Protein AF-E0U9D4-F1 (afdb_monomer_lite)

Secondary structure (DSSP, 8-state):
-----PPPP--------------S------------SSSSSSTTS-SS--S---SSHHHHHHHHHHHHHHHHHHHHHHHHHHHHHHHHHHHHHHHHHHTTSS-TTSHHHHHHHHHHHHHHTT--HHHHHHHHT--HHHHHHHHHHHTTSTT---SS---

Foldseek 3Di:
DDDDDDDDDDDDDDDPPDDDDDDPDPDDDDDDDDDDDPDDDPPPDPPPPPPPPPDPVVVVVVVVVVVVVVVVVVLVVLLVVLLLLLQLLVQLLVVCCVVVVDPPPDLLSVLSVQLSVCSNVSDDLVRSCVVSVNDSVSSVNSNVNSCPDPPSPDPPPDD

Structure (mmCIF, N/CA/C/O backbone):
data_AF-E0U9D4-F1
#
_entry.id   AF-E0U9D4-F1
#
loop_
_atom_site.group_PDB
_atom_site.id
_atom_site.type_symbol
_atom_site.label_atom_id
_atom_site.label_alt_id
_atom_site.label_comp_id
_atom_site.label_asym_id
_atom_site.label_entity_id
_atom_site.label_seq_id
_atom_site.pdbx_PDB_ins_code
_atom_site.Cartn_x
_atom_site.Cartn_y
_atom_site.Cartn_z
_atom_site.occupancy
_atom_site.B_iso_or_equiv
_atom_site.auth_seq_id
_atom_site.auth_comp_id
_atom_site.auth_asym_id
_atom_site.auth_atom_id
_atom_site.pdbx_PDB_model_num
ATOM 1 N N . MET A 1 1 ? -36.403 -9.738 42.026 1.00 47.62 1 MET A N 1
ATOM 2 C CA . MET A 1 1 ? -35.392 -10.096 41.006 1.00 47.62 1 MET A CA 1
ATOM 3 C C . MET A 1 1 ? -35.680 -9.290 39.753 1.00 47.62 1 MET A C 1
ATOM 5 O O . MET A 1 1 ? -36.540 -9.665 38.973 1.00 47.62 1 MET A O 1
ATOM 9 N N . LEU A 1 2 ? -35.043 -8.125 39.636 1.00 42.19 2 LEU A N 1
ATOM 10 C CA . LEU A 1 2 ? -35.295 -7.129 38.597 1.00 42.19 2 LEU A CA 1
ATOM 11 C C . LEU A 1 2 ? -33.980 -6.858 37.868 1.00 42.19 2 LEU A C 1
ATOM 13 O O . LEU A 1 2 ? -32.997 -6.547 38.540 1.00 42.19 2 LEU A O 1
ATOM 17 N N . LYS A 1 3 ? -33.996 -6.966 36.534 1.00 49.03 3 LYS A N 1
ATOM 18 C CA . LYS A 1 3 ? -33.294 -6.109 35.557 1.00 49.03 3 LYS A CA 1
ATOM 19 C C . LYS A 1 3 ? -33.516 -6.682 34.150 1.00 49.03 3 LYS A C 1
ATOM 21 O O . LYS A 1 3 ? -32.691 -7.415 33.620 1.00 49.03 3 LYS A O 1
ATOM 26 N N . HIS A 1 4 ? -34.659 -6.335 33.559 1.00 47.50 4 HIS A N 1
ATOM 27 C CA . HIS A 1 4 ? -34.825 -6.344 32.107 1.00 47.50 4 HIS A CA 1
ATOM 28 C C . HIS A 1 4 ? -34.149 -5.083 31.566 1.00 47.50 4 HIS A C 1
ATOM 30 O O . HIS A 1 4 ? -34.554 -3.974 31.910 1.00 47.50 4 HIS A O 1
ATOM 36 N N . LEU A 1 5 ? -33.094 -5.254 30.769 1.00 43.47 5 LEU A N 1
ATOM 37 C CA . LEU A 1 5 ? -32.388 -4.161 30.110 1.00 43.47 5 LEU A CA 1
ATOM 38 C C . LEU A 1 5 ? -32.861 -4.093 28.656 1.00 43.47 5 LEU A C 1
ATOM 40 O O . LEU A 1 5 ? -32.393 -4.824 27.789 1.00 43.47 5 LEU A O 1
ATOM 44 N N . THR A 1 6 ? -33.847 -3.235 28.421 1.00 54.28 6 THR A N 1
ATOM 45 C CA . THR A 1 6 ? -34.338 -2.851 27.097 1.00 54.28 6 THR A CA 1
ATOM 46 C C . THR A 1 6 ? -33.283 -2.003 26.392 1.00 54.28 6 THR A C 1
ATOM 48 O O . THR A 1 6 ? -32.954 -0.919 26.874 1.00 54.28 6 THR A O 1
ATOM 51 N N . TRP A 1 7 ? -32.769 -2.466 25.254 1.00 44.97 7 TRP A N 1
ATOM 52 C CA . TRP A 1 7 ? -31.986 -1.632 24.342 1.00 44.97 7 TRP A CA 1
ATOM 53 C C . TRP A 1 7 ? -32.874 -1.136 23.207 1.00 44.97 7 TRP A C 1
ATOM 55 O O . TRP A 1 7 ? -33.577 -1.906 22.556 1.00 44.97 7 TRP A O 1
ATOM 65 N N . GLN A 1 8 ? -32.868 0.182 23.043 1.00 47.94 8 GLN A N 1
ATOM 66 C CA . GLN A 1 8 ? -33.686 0.920 22.100 1.00 47.94 8 GLN A CA 1
ATOM 67 C C . GLN A 1 8 ? -33.210 0.752 20.657 1.00 47.94 8 GLN A C 1
ATOM 69 O O . GLN A 1 8 ? -32.019 0.621 20.376 1.00 47.94 8 GLN A O 1
ATOM 74 N N . LEU A 1 9 ? -34.190 0.803 19.754 1.00 45.22 9 LEU A N 1
ATOM 75 C CA . LEU A 1 9 ? -34.020 0.951 18.319 1.00 45.22 9 LEU A CA 1
ATOM 76 C C . LEU A 1 9 ? -33.231 2.229 18.002 1.00 45.22 9 LEU A C 1
ATOM 78 O O . LEU A 1 9 ? -33.602 3.302 18.466 1.00 45.22 9 LEU A O 1
ATOM 82 N N . ASN A 1 10 ? -32.226 2.132 17.132 1.00 41.81 10 ASN A N 1
ATOM 83 C CA . ASN A 1 10 ? -31.722 3.281 16.383 1.00 41.81 10 ASN A CA 1
ATOM 84 C C . ASN A 1 10 ? -32.038 3.061 14.905 1.00 41.81 10 ASN A C 1
ATOM 86 O O . ASN A 1 10 ? -31.430 2.232 14.229 1.00 41.81 10 ASN A O 1
ATOM 90 N N . ALA A 1 11 ? -33.051 3.785 14.440 1.00 42.34 11 ALA A N 1
ATOM 91 C CA . ALA A 1 11 ? -33.480 3.832 13.059 1.00 42.34 11 ALA A CA 1
ATOM 92 C C . ALA A 1 11 ? -32.697 4.913 12.292 1.00 42.34 11 ALA A C 1
ATOM 94 O O . ALA A 1 11 ? -32.594 6.048 12.737 1.00 42.34 11 ALA A O 1
ATOM 95 N N . ILE A 1 12 ? -32.183 4.504 11.132 1.00 48.47 12 ILE A N 1
ATOM 96 C CA . ILE A 1 12 ? -32.283 5.169 9.823 1.00 48.47 12 ILE A CA 1
ATOM 97 C C . ILE A 1 12 ? -31.870 6.651 9.731 1.00 48.47 12 ILE A C 1
ATOM 99 O O . ILE A 1 12 ? -32.557 7.559 10.182 1.00 48.47 12 ILE A O 1
ATOM 103 N N . GLY A 1 13 ? -30.823 6.876 8.933 1.00 38.75 13 GLY A N 1
ATOM 104 C CA . GLY A 1 13 ? -30.486 8.166 8.333 1.00 38.75 13 GLY A CA 1
ATOM 105 C C . GLY A 1 13 ? -29.563 7.998 7.125 1.00 38.75 13 GLY A C 1
ATOM 106 O O . GLY A 1 13 ? -28.459 8.531 7.110 1.00 38.75 13 GLY A O 1
ATOM 107 N N . PHE A 1 14 ? -29.977 7.200 6.135 1.00 46.84 14 PHE A N 1
ATOM 108 C CA . PHE A 1 14 ? -29.315 7.129 4.829 1.00 46.84 14 PHE A CA 1
ATOM 109 C C . PHE A 1 14 ? -29.672 8.381 4.020 1.00 46.84 14 PHE A C 1
ATOM 111 O O . PHE A 1 14 ? -30.801 8.515 3.557 1.00 46.84 14 PHE A O 1
ATOM 118 N N . LEU A 1 15 ? -28.708 9.276 3.809 1.00 49.09 15 LEU A N 1
ATOM 119 C CA . LEU A 1 15 ? -28.784 10.293 2.762 1.00 49.09 15 LEU A CA 1
ATOM 120 C C . LEU A 1 15 ? -27.822 9.898 1.641 1.00 49.09 15 LEU A C 1
ATOM 122 O O . LEU A 1 15 ? -26.637 10.217 1.659 1.00 49.09 15 LEU A O 1
ATOM 126 N N . PHE A 1 16 ? -28.364 9.155 0.676 1.00 40.94 16 PHE A N 1
ATOM 127 C CA . PHE A 1 16 ? -27.783 8.960 -0.647 1.00 40.94 16 PHE A CA 1
ATOM 128 C C . PHE A 1 16 ? -28.013 10.248 -1.447 1.00 40.94 16 PHE A C 1
ATOM 130 O O . PHE A 1 16 ? -29.073 10.441 -2.038 1.00 40.94 16 PHE A O 1
ATOM 137 N N . THR A 1 17 ? -27.039 11.153 -1.469 1.00 47.47 17 THR A N 1
ATOM 138 C CA . THR A 1 17 ? -26.983 12.183 -2.508 1.00 47.47 17 THR A CA 1
ATOM 139 C C . THR A 1 17 ? -26.218 11.613 -3.695 1.00 47.47 17 THR A C 1
ATOM 141 O O . THR A 1 17 ? -24.999 11.448 -3.674 1.00 47.47 17 THR A O 1
ATOM 144 N N . GLY A 1 18 ? -26.976 11.240 -4.726 1.00 42.00 18 GLY A N 1
ATOM 145 C CA . GLY A 1 18 ? -26.439 10.843 -6.017 1.00 42.00 18 GLY A CA 1
ATOM 146 C C . GLY A 1 18 ? -25.648 11.985 -6.642 1.00 42.00 18 GLY A C 1
ATOM 147 O O . GLY A 1 18 ? -26.152 13.099 -6.777 1.00 42.00 18 GLY A O 1
ATOM 148 N N . ILE A 1 19 ? -24.417 11.693 -7.058 1.00 47.75 19 ILE A N 1
ATOM 149 C CA . ILE A 1 19 ? -23.722 12.498 -8.054 1.00 47.75 19 ILE A CA 1
ATOM 150 C C . ILE A 1 19 ? -23.675 11.676 -9.334 1.00 47.75 19 ILE A C 1
ATOM 152 O O . ILE A 1 19 ? -23.137 10.573 -9.402 1.00 47.75 19 ILE A O 1
ATOM 156 N N . VAL A 1 20 ? -24.352 12.264 -10.307 1.00 49.16 20 VAL A N 1
ATOM 157 C CA . VAL A 1 20 ? -24.585 11.848 -11.677 1.00 49.16 20 VAL A CA 1
ATOM 158 C C . VAL A 1 20 ? -23.278 11.487 -12.385 1.00 49.16 20 VAL A C 1
ATOM 160 O O . VAL A 1 20 ? -22.321 12.258 -12.406 1.00 49.16 20 VAL A O 1
ATOM 163 N N . LEU A 1 21 ? -23.294 10.312 -13.015 1.00 44.09 21 LEU A N 1
ATOM 164 C CA . LEU A 1 21 ? -22.397 9.915 -14.095 1.00 44.09 21 LEU A CA 1
ATOM 165 C C . LEU A 1 21 ? -22.554 10.913 -15.257 1.00 44.09 21 LEU A C 1
ATOM 167 O O . LEU A 1 21 ? -23.585 10.921 -15.926 1.00 44.09 21 LEU A O 1
ATOM 171 N N . ALA A 1 22 ? -21.535 11.724 -15.525 1.00 39.97 22 ALA A N 1
ATOM 172 C CA . ALA A 1 22 ? -21.404 12.432 -16.794 1.00 39.97 22 ALA A CA 1
ATOM 173 C C . ALA A 1 22 ? -20.211 11.841 -17.552 1.00 39.97 22 ALA A C 1
ATOM 175 O O . ALA A 1 22 ? -19.052 12.101 -17.228 1.00 39.97 22 ALA A O 1
ATOM 176 N N . ASN A 1 23 ? -20.515 11.003 -18.544 1.00 43.81 23 ASN A N 1
ATOM 177 C CA . ASN A 1 23 ? -19.542 10.526 -19.519 1.00 43.81 23 ASN A CA 1
ATOM 178 C C . ASN A 1 23 ? -19.095 11.693 -20.427 1.00 43.81 23 ASN A C 1
ATOM 180 O O . ASN A 1 23 ? -19.940 12.462 -20.893 1.00 43.81 23 ASN A O 1
ATOM 184 N N . PRO A 1 24 ? -17.791 11.824 -20.725 1.00 49.94 24 PRO A N 1
ATOM 185 C CA . PRO A 1 24 ? -17.247 12.916 -21.525 1.00 49.94 24 PRO A CA 1
ATOM 186 C C . PRO A 1 24 ? -17.285 12.568 -23.019 1.00 49.94 24 PRO A C 1
ATOM 188 O O . PRO A 1 24 ? -16.353 11.953 -23.523 1.00 49.94 24 PRO A O 1
ATOM 191 N N . THR A 1 25 ? -18.347 12.917 -23.753 1.00 49.62 25 THR A N 1
ATOM 192 C CA . THR A 1 25 ? -18.379 12.681 -25.221 1.00 49.62 25 THR A CA 1
ATOM 193 C C . THR A 1 25 ? -19.163 13.699 -26.060 1.00 49.62 25 THR A C 1
ATOM 195 O O . THR A 1 25 ? -19.476 13.403 -27.206 1.00 49.62 25 THR A O 1
ATOM 198 N N . GLN A 1 26 ? -19.447 14.917 -25.576 1.00 47.66 26 GLN A N 1
ATOM 199 C CA . GLN A 1 26 ? -20.103 15.951 -26.408 1.00 47.66 26 GLN A CA 1
ATOM 200 C C . GLN A 1 26 ? -19.604 17.382 -26.141 1.00 47.66 26 GLN A C 1
ATOM 202 O O . GLN A 1 26 ? -20.374 18.276 -25.810 1.00 47.66 26 GLN A O 1
ATOM 207 N N . ALA A 1 27 ? -18.305 17.621 -26.318 1.00 43.97 27 ALA A N 1
ATOM 208 C CA . ALA A 1 27 ? -17.764 18.977 -26.457 1.00 43.97 27 ALA A CA 1
ATOM 209 C C . ALA A 1 27 ? -16.835 19.056 -27.678 1.00 43.97 27 ALA A C 1
ATOM 211 O O . ALA A 1 27 ? -15.665 19.409 -27.587 1.00 43.97 27 ALA A O 1
ATOM 212 N N . LEU A 1 28 ? -17.372 18.674 -28.834 1.00 44.50 28 LEU A N 1
ATOM 213 C CA . LEU A 1 28 ? -16.848 19.028 -30.146 1.00 44.50 28 LEU A CA 1
ATOM 214 C C . LEU A 1 28 ? -17.967 19.776 -30.856 1.00 44.50 28 LEU A C 1
ATOM 216 O O . LEU A 1 28 ? -18.920 19.134 -31.278 1.00 44.50 28 LEU A O 1
ATOM 220 N N . LEU A 1 29 ? -17.865 21.105 -30.925 1.00 47.06 29 LEU A N 1
ATOM 221 C CA . LEU A 1 29 ? -18.292 21.969 -32.037 1.00 47.06 29 LEU A CA 1
ATOM 222 C C . LEU A 1 29 ? -18.428 23.418 -31.552 1.00 47.06 29 LEU A C 1
ATOM 224 O O . LEU A 1 29 ? -19.061 23.694 -30.541 1.00 47.06 29 LEU A O 1
ATOM 228 N N . ALA A 1 30 ? -17.866 24.322 -32.355 1.00 41.81 30 ALA A N 1
ATOM 229 C CA . ALA A 1 30 ? -17.883 25.780 -32.244 1.00 41.81 30 ALA A CA 1
ATOM 230 C C . ALA A 1 30 ? -16.862 26.417 -31.280 1.00 41.81 30 ALA A C 1
ATOM 232 O O . ALA A 1 30 ? -17.188 26.802 -30.161 1.00 41.81 30 ALA A O 1
ATOM 233 N N . LYS A 1 31 ? -15.656 26.700 -31.794 1.00 42.78 31 LYS A N 1
A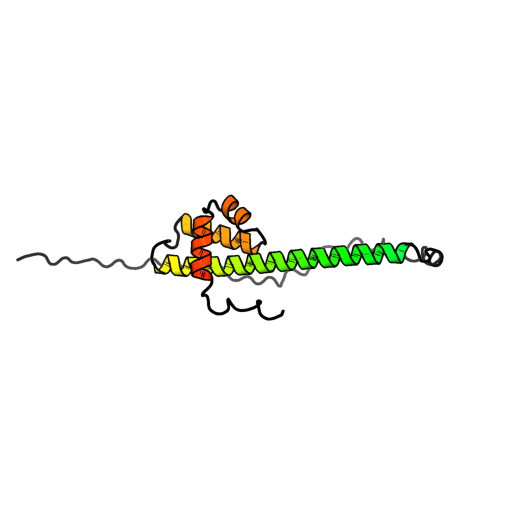TOM 234 C CA . LYS A 1 31 ? -15.270 28.094 -32.083 1.00 42.78 31 LYS A CA 1
ATOM 235 C C . LYS A 1 31 ? -13.928 28.196 -32.821 1.00 42.78 31 LYS A C 1
ATOM 237 O O . LYS A 1 31 ? -12.918 27.684 -32.364 1.00 42.78 31 LYS A O 1
ATOM 242 N N . ASN A 1 32 ? -13.983 28.982 -33.895 1.00 44.44 32 ASN A N 1
ATOM 243 C CA . ASN A 1 32 ? -12.916 29.797 -34.478 1.00 44.44 32 ASN A CA 1
ATOM 244 C C . ASN A 1 32 ? -11.917 29.115 -35.421 1.00 44.44 32 ASN A C 1
ATOM 246 O O . ASN A 1 32 ? -10.794 28.772 -35.074 1.00 44.44 32 ASN A O 1
ATOM 250 N N . ALA A 1 33 ? -12.357 29.056 -36.677 1.00 47.44 33 ALA A N 1
ATOM 251 C CA . ALA A 1 33 ? -11.516 29.184 -37.853 1.00 47.44 33 ALA A CA 1
ATOM 252 C C . ALA A 1 33 ? -10.848 30.572 -37.894 1.00 47.44 33 ALA A C 1
ATOM 254 O O . ALA A 1 33 ? -11.543 31.567 -38.087 1.00 47.44 33 ALA A O 1
ATOM 255 N N . HIS A 1 34 ? -9.529 30.621 -37.726 1.00 44.59 34 HIS A N 1
ATOM 256 C CA . HIS A 1 34 ? -8.585 31.577 -38.326 1.00 44.59 34 HIS A CA 1
ATOM 257 C C . HIS A 1 34 ? -7.176 31.137 -37.900 1.00 44.59 34 HIS A C 1
ATOM 259 O O . HIS A 1 34 ? -6.954 31.005 -36.703 1.00 44.59 34 HIS A O 1
ATOM 265 N N . ASP A 1 35 ? -6.299 30.878 -38.879 1.00 41.22 35 ASP A N 1
ATOM 266 C CA . ASP A 1 35 ? -4.839 30.615 -38.786 1.00 41.22 35 ASP A CA 1
ATOM 267 C C . ASP A 1 35 ? -4.357 29.292 -39.411 1.00 41.22 35 ASP A C 1
ATOM 269 O O . ASP A 1 35 ? -3.582 28.532 -38.831 1.00 41.22 35 ASP A O 1
ATOM 273 N N . HIS A 1 36 ? -4.739 29.044 -40.666 1.00 40.03 36 HIS A N 1
ATOM 274 C CA . HIS A 1 36 ? -4.077 28.046 -41.512 1.00 40.03 36 HIS A CA 1
ATOM 275 C C . HIS A 1 36 ? -3.691 28.643 -42.868 1.00 40.03 36 HIS A C 1
ATOM 277 O O . HIS A 1 36 ? -4.178 28.192 -43.893 1.00 40.03 36 HIS A O 1
ATOM 283 N N . ASP A 1 37 ? -2.806 29.643 -42.872 1.00 44.09 37 ASP A N 1
ATOM 284 C CA . ASP A 1 37 ? -2.202 30.156 -44.117 1.00 44.09 37 ASP A CA 1
ATOM 285 C C . ASP A 1 37 ? -0.672 30.321 -44.060 1.00 44.09 37 ASP A C 1
ATOM 287 O O . ASP A 1 37 ? -0.055 30.947 -44.918 1.00 44.09 37 ASP A O 1
ATOM 291 N N . ILE A 1 38 ? -0.001 29.692 -43.088 1.00 46.47 38 ILE A N 1
ATOM 292 C CA . ILE A 1 38 ? 1.471 29.677 -43.016 1.00 46.47 38 ILE A CA 1
ATOM 293 C C . ILE A 1 38 ? 1.968 28.251 -42.772 1.00 46.47 38 ILE A C 1
ATOM 295 O O . ILE A 1 38 ? 2.596 27.953 -41.761 1.00 46.47 38 ILE A O 1
ATOM 299 N N . LEU A 1 39 ? 1.657 27.317 -43.675 1.00 43.31 39 LEU A N 1
ATOM 300 C CA . LEU A 1 39 ? 2.232 25.966 -43.591 1.00 43.31 39 LEU 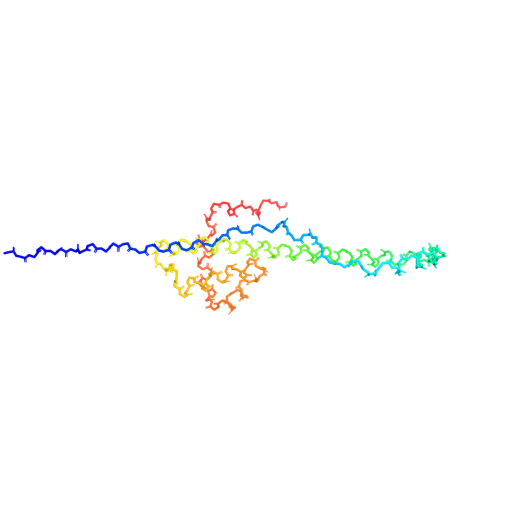A CA 1
ATOM 301 C C . LEU A 1 39 ? 2.333 25.248 -44.941 1.00 43.31 39 LEU A C 1
ATOM 303 O O . LEU A 1 39 ? 2.093 24.052 -45.037 1.00 43.31 39 LEU A O 1
ATOM 307 N N . LEU A 1 40 ? 2.709 25.972 -46.000 1.00 40.31 40 LEU A N 1
ATOM 308 C CA . LEU A 1 40 ? 2.944 25.377 -47.326 1.00 40.31 40 LEU A CA 1
ATOM 309 C C . LEU A 1 40 ? 4.128 25.998 -48.094 1.00 40.31 40 LEU A C 1
ATOM 311 O O . LEU A 1 40 ? 4.133 26.023 -49.322 1.00 40.31 40 LEU A O 1
ATOM 315 N N . LYS A 1 41 ? 5.161 26.497 -47.394 1.00 40.16 41 LYS A N 1
ATOM 316 C CA . LYS A 1 41 ? 6.363 27.051 -48.058 1.00 40.16 41 LYS A CA 1
ATOM 317 C C . LYS A 1 41 ? 7.723 26.580 -47.534 1.00 40.16 41 LYS A C 1
ATOM 319 O O . LYS A 1 41 ? 8.740 27.024 -48.051 1.00 40.16 41 LYS A O 1
ATOM 324 N N . SER A 1 42 ? 7.772 25.662 -46.568 1.00 43.34 42 SER A N 1
ATOM 325 C CA . SER A 1 42 ? 9.036 25.145 -46.012 1.00 43.34 42 SER A CA 1
ATOM 326 C C . SER A 1 42 ? 9.427 23.741 -46.496 1.00 43.34 42 SER A C 1
ATOM 328 O O . SER A 1 42 ? 10.511 23.273 -46.167 1.00 43.34 42 SER A O 1
ATOM 330 N N . SER A 1 43 ? 8.603 23.062 -47.303 1.00 41.06 43 SER A N 1
ATOM 331 C CA . SER A 1 43 ? 8.830 21.656 -47.685 1.00 41.06 43 SER A CA 1
ATOM 332 C C . SER A 1 43 ? 9.630 21.431 -48.979 1.00 41.06 43 SER A C 1
ATOM 334 O O . SER A 1 43 ? 9.734 20.292 -49.426 1.00 41.06 43 SER A O 1
ATOM 336 N N . LEU A 1 44 ? 10.223 22.468 -49.587 1.00 43.53 44 LEU A N 1
ATOM 337 C CA . LEU A 1 44 ? 10.890 22.348 -50.896 1.00 43.53 44 LEU A CA 1
ATOM 338 C C . LEU A 1 44 ? 12.323 22.903 -50.978 1.00 43.53 44 LEU A C 1
ATOM 340 O O . LEU A 1 44 ? 12.772 23.247 -52.067 1.00 43.53 44 LEU A O 1
ATOM 344 N N . LEU A 1 45 ? 13.075 22.953 -49.871 1.00 44.16 45 LEU A N 1
ATOM 345 C CA . LEU A 1 45 ? 14.485 23.384 -49.920 1.00 44.16 45 LEU A CA 1
ATOM 346 C C . LEU A 1 45 ? 15.509 22.507 -49.184 1.00 44.16 45 LEU A C 1
ATOM 348 O O . LEU A 1 45 ? 16.641 22.940 -49.032 1.00 44.16 45 LEU A O 1
ATOM 352 N N . ASP A 1 46 ? 15.190 21.259 -48.823 1.00 42.84 46 ASP A N 1
ATOM 353 C CA . ASP A 1 46 ? 16.162 20.409 -48.102 1.00 42.84 46 ASP A CA 1
ATOM 354 C C . ASP A 1 46 ? 16.328 18.980 -48.652 1.00 42.84 46 ASP A C 1
ATOM 356 O O . ASP A 1 46 ? 16.714 18.050 -47.946 1.00 42.84 46 ASP A O 1
ATOM 360 N N . TYR A 1 47 ? 16.074 18.774 -49.949 1.00 39.16 47 TYR A N 1
ATOM 361 C CA . TYR A 1 47 ? 16.266 17.457 -50.578 1.00 39.16 47 TYR A CA 1
ATOM 362 C C . TYR A 1 47 ? 17.685 17.220 -51.138 1.00 39.16 47 TYR A C 1
ATOM 364 O O . TYR A 1 47 ? 18.049 16.084 -51.436 1.00 39.16 47 TYR A O 1
ATOM 372 N N . GLN A 1 48 ? 18.528 18.252 -51.262 1.00 40.38 48 GLN A N 1
ATOM 373 C CA . GLN A 1 48 ? 19.816 18.131 -51.967 1.00 40.38 48 GLN A CA 1
ATOM 374 C C . GLN A 1 48 ? 21.047 17.826 -51.100 1.00 40.38 48 GLN A C 1
ATOM 376 O O . GLN A 1 48 ? 22.131 17.667 -51.654 1.00 40.38 48 GLN A O 1
ATOM 381 N N . ASN A 1 49 ? 20.918 17.651 -49.780 1.00 43.25 49 ASN A N 1
ATOM 382 C CA . ASN A 1 49 ? 22.081 17.438 -48.901 1.00 43.25 49 ASN A CA 1
ATOM 383 C C . ASN A 1 49 ? 22.169 16.026 -48.279 1.00 43.25 49 ASN A C 1
ATOM 385 O O . ASN A 1 49 ? 22.714 15.832 -47.193 1.00 43.25 49 ASN A O 1
ATOM 389 N N . ARG A 1 50 ? 21.626 15.004 -48.959 1.00 42.81 50 ARG A N 1
ATOM 390 C CA . ARG A 1 50 ? 21.452 13.640 -48.416 1.00 42.81 50 ARG A CA 1
ATOM 391 C C . ARG A 1 50 ? 22.515 12.612 -48.834 1.00 42.81 50 ARG A C 1
ATOM 393 O O . ARG A 1 50 ? 22.195 11.430 -48.937 1.00 42.81 50 ARG A O 1
ATOM 400 N N . THR A 1 51 ? 23.771 12.998 -49.064 1.00 45.81 51 THR A N 1
ATOM 401 C CA . THR A 1 51 ? 24.771 12.019 -49.557 1.00 45.81 51 THR A CA 1
ATOM 402 C C . THR A 1 51 ? 26.209 12.186 -49.061 1.00 45.81 51 THR A C 1
ATOM 404 O O . THR A 1 51 ? 27.124 11.678 -49.704 1.00 45.81 51 THR A O 1
ATOM 407 N N . ARG A 1 52 ? 26.458 12.809 -47.895 1.00 43.00 52 ARG A N 1
ATOM 408 C CA . ARG A 1 52 ? 27.813 12.837 -47.285 1.00 43.00 52 ARG A CA 1
ATOM 409 C C . ARG A 1 52 ? 27.881 12.761 -45.748 1.00 43.00 52 ARG A C 1
ATOM 411 O O . ARG A 1 52 ? 28.796 13.311 -45.154 1.00 43.00 52 ARG A O 1
ATOM 418 N N . VAL A 1 53 ? 27.000 12.004 -45.089 1.00 47.59 53 VAL A N 1
ATOM 419 C CA . VAL A 1 53 ? 27.238 11.567 -43.692 1.00 47.59 53 VAL A CA 1
ATOM 420 C C . VAL A 1 53 ? 27.411 10.049 -43.687 1.00 47.59 53 VAL A C 1
ATOM 422 O O . VAL A 1 53 ? 26.496 9.263 -43.447 1.00 47.59 53 VAL A O 1
ATOM 425 N N . SER A 1 54 ? 28.602 9.637 -44.119 1.00 53.06 54 SER A N 1
ATOM 426 C CA . SER A 1 54 ? 28.982 8.251 -44.367 1.00 53.06 54 SER A CA 1
ATOM 427 C C . SER A 1 54 ? 29.706 7.671 -43.145 1.00 53.06 54 SER A C 1
ATOM 429 O O . SER A 1 54 ? 30.815 8.067 -42.804 1.00 53.06 54 SER A O 1
ATOM 431 N N . LEU A 1 55 ? 29.048 6.694 -42.515 1.00 52.94 55 LEU A N 1
ATOM 432 C CA . LEU A 1 55 ? 29.607 5.565 -41.750 1.00 52.94 55 LEU A CA 1
ATOM 433 C C . LEU A 1 55 ? 30.214 5.786 -40.351 1.00 52.94 55 LEU A C 1
ATOM 435 O O . LEU A 1 55 ? 30.348 4.789 -39.640 1.00 52.94 55 LEU A O 1
ATOM 439 N N . ILE A 1 56 ? 30.494 7.010 -39.897 1.00 46.44 56 ILE A N 1
ATOM 440 C CA . ILE A 1 56 ? 30.991 7.232 -38.518 1.00 46.44 56 ILE A CA 1
ATOM 441 C C . ILE A 1 56 ? 29.831 7.358 -37.505 1.00 46.44 56 ILE A C 1
ATOM 443 O O . ILE A 1 56 ? 29.873 6.733 -36.447 1.00 46.44 56 ILE A O 1
ATOM 447 N N . ASP A 1 57 ? 28.724 8.015 -37.868 1.00 49.38 57 ASP A N 1
ATOM 448 C CA . ASP A 1 57 ? 27.581 8.249 -36.960 1.00 49.38 57 ASP A CA 1
ATOM 449 C C . ASP A 1 57 ? 26.748 7.005 -36.619 1.00 49.38 57 ASP A C 1
ATOM 451 O O . ASP A 1 57 ? 26.164 6.900 -35.540 1.00 49.38 57 ASP A O 1
ATOM 455 N N . LYS A 1 58 ? 26.709 6.000 -37.501 1.00 48.75 58 LYS A N 1
ATOM 456 C CA . LYS A 1 58 ? 25.847 4.819 -37.300 1.00 48.75 58 LYS A CA 1
ATOM 457 C C . LYS A 1 58 ? 26.251 3.969 -36.087 1.00 48.75 58 LYS A C 1
ATOM 459 O O . LYS A 1 58 ? 25.414 3.239 -35.557 1.00 48.75 58 LYS A O 1
ATOM 464 N N . LYS A 1 59 ? 27.511 4.046 -35.640 1.00 49.53 59 LYS A N 1
ATOM 465 C CA . LYS A 1 59 ? 27.999 3.304 -34.462 1.00 49.53 59 LYS A CA 1
ATOM 466 C C . LYS A 1 59 ? 27.591 3.978 -33.143 1.00 49.53 59 LYS A C 1
ATOM 468 O O . LYS A 1 59 ? 27.261 3.272 -32.189 1.00 49.53 59 LYS A O 1
ATOM 473 N N . ASN A 1 60 ? 27.513 5.309 -33.118 1.00 51.41 60 ASN A N 1
ATOM 474 C CA . ASN A 1 60 ? 27.109 6.074 -31.934 1.00 51.41 60 ASN A CA 1
ATOM 475 C C . ASN A 1 60 ? 25.587 6.019 -31.723 1.00 51.41 60 ASN A C 1
ATOM 477 O O . ASN A 1 60 ? 25.140 5.664 -30.636 1.00 51.41 60 ASN A O 1
ATOM 481 N N . LEU A 1 61 ? 24.793 6.164 -32.793 1.00 53.22 61 LEU A N 1
ATOM 482 C CA . LEU A 1 61 ? 23.331 6.000 -32.741 1.00 53.22 61 LEU A CA 1
ATOM 483 C C . LEU A 1 61 ? 22.894 4.604 -32.270 1.00 53.22 61 LEU A C 1
ATOM 485 O O . LEU A 1 61 ? 21.905 4.473 -31.554 1.00 53.22 61 LEU A O 1
ATOM 489 N N . LYS A 1 62 ? 23.606 3.533 -32.647 1.00 54.88 62 LYS A N 1
ATOM 490 C CA . LYS A 1 62 ? 23.265 2.172 -32.194 1.00 54.88 62 LYS A CA 1
ATOM 491 C C . LYS A 1 62 ? 23.516 1.996 -30.691 1.00 54.88 62 LYS A C 1
ATOM 493 O O . LYS A 1 62 ? 22.716 1.351 -30.022 1.00 54.88 62 LYS A O 1
ATOM 498 N N . THR A 1 63 ? 24.589 2.585 -30.169 1.00 57.69 63 THR A N 1
ATOM 499 C CA . THR A 1 63 ? 24.994 2.454 -28.760 1.00 57.69 63 THR A CA 1
ATOM 500 C C . THR A 1 63 ? 24.083 3.263 -27.832 1.00 57.69 63 THR A C 1
ATOM 502 O O . THR A 1 63 ? 23.636 2.743 -26.812 1.00 57.69 63 THR A O 1
ATOM 505 N N . GLU A 1 64 ? 23.709 4.483 -28.225 1.00 60.38 64 GLU A N 1
ATOM 506 C CA . GLU A 1 64 ? 22.762 5.323 -27.476 1.00 60.38 64 GLU A CA 1
ATOM 507 C C . GLU A 1 64 ? 21.342 4.737 -27.464 1.00 60.38 64 GLU A C 1
ATOM 509 O O . GLU A 1 64 ? 20.690 4.703 -26.420 1.00 60.38 64 GLU A O 1
ATOM 514 N N . ASN A 1 65 ? 20.881 4.177 -28.590 1.00 62.69 65 ASN A N 1
ATOM 515 C CA . ASN A 1 65 ? 19.582 3.502 -28.646 1.00 62.69 65 ASN A CA 1
ATOM 516 C C . ASN A 1 65 ? 19.540 2.235 -27.772 1.00 62.69 65 ASN A C 1
ATOM 518 O O . ASN A 1 65 ? 18.525 1.966 -27.132 1.00 62.69 65 ASN A O 1
ATOM 522 N N . LEU A 1 66 ? 20.636 1.472 -27.694 1.00 67.75 66 LEU A N 1
ATOM 523 C CA . LEU A 1 66 ? 20.752 0.309 -26.802 1.00 67.75 66 LEU A CA 1
ATOM 524 C C . LEU A 1 66 ? 20.746 0.706 -25.316 1.00 67.75 66 LEU A C 1
ATOM 526 O O . LEU A 1 66 ? 20.095 0.033 -24.516 1.00 67.75 66 LEU A O 1
ATOM 530 N N . ALA A 1 67 ? 21.410 1.807 -24.949 1.00 69.50 67 ALA A N 1
ATOM 531 C CA . ALA A 1 67 ? 21.401 2.336 -23.583 1.00 69.50 67 ALA A CA 1
ATOM 532 C C . ALA A 1 67 ? 20.016 2.872 -23.172 1.00 69.50 67 ALA A C 1
ATOM 534 O O . ALA A 1 67 ? 19.543 2.614 -22.067 1.00 69.50 67 ALA A O 1
ATOM 535 N N . HIS A 1 68 ? 19.315 3.552 -24.079 1.00 70.81 68 HIS A N 1
ATOM 536 C CA . HIS A 1 68 ? 17.957 4.032 -23.823 1.00 70.81 68 HIS A CA 1
ATOM 537 C C . HIS A 1 68 ? 16.943 2.875 -23.690 1.00 70.81 68 HIS A C 1
ATOM 539 O O . HIS A 1 68 ? 16.057 2.895 -22.830 1.00 70.81 68 HIS A O 1
ATOM 545 N N . LEU A 1 69 ? 17.080 1.815 -24.496 1.00 76.12 69 LEU A N 1
ATOM 546 C CA . LEU A 1 69 ? 16.255 0.607 -24.370 1.00 76.12 69 LEU A CA 1
ATOM 547 C C . LEU A 1 69 ? 16.508 -0.133 -23.045 1.00 76.12 69 LEU A C 1
ATOM 549 O O . LEU A 1 69 ? 15.555 -0.577 -22.404 1.00 76.12 69 LEU A O 1
ATOM 553 N N . SER A 1 70 ? 17.762 -0.227 -22.593 1.00 81.69 70 SER A N 1
ATOM 554 C CA . SER A 1 70 ? 18.083 -0.888 -21.321 1.00 81.69 70 SER A CA 1
ATOM 555 C C . SER A 1 70 ? 17.585 -0.092 -20.108 1.00 81.69 70 SER A C 1
ATOM 557 O O . SER A 1 70 ? 17.047 -0.679 -19.164 1.00 81.69 70 SER A O 1
ATOM 559 N N . GLU A 1 71 ? 17.663 1.241 -20.150 1.00 84.06 71 GLU A N 1
ATOM 560 C CA . GLU A 1 71 ? 17.129 2.103 -19.095 1.00 84.06 71 GLU A CA 1
ATOM 561 C C . GLU A 1 71 ? 15.599 2.038 -19.026 1.00 84.06 71 GLU A C 1
ATOM 563 O O . GLU A 1 71 ? 15.025 1.871 -17.947 1.00 84.06 71 GLU A O 1
ATOM 568 N N . THR A 1 72 ? 14.917 2.115 -20.171 1.00 88.12 72 THR A N 1
ATOM 569 C CA . THR A 1 72 ? 13.451 2.005 -20.216 1.00 88.12 72 THR A CA 1
ATOM 570 C C . THR A 1 72 ? 12.967 0.642 -19.723 1.00 88.12 72 THR A C 1
ATOM 572 O O . THR A 1 72 ? 11.995 0.586 -18.968 1.00 88.12 72 THR A O 1
ATOM 575 N N . GLN A 1 73 ? 13.662 -0.448 -20.059 1.00 91.25 73 GLN A N 1
ATOM 576 C CA . GLN A 1 73 ? 13.348 -1.778 -19.535 1.00 91.25 73 GLN A CA 1
ATOM 577 C C . GLN A 1 73 ? 13.581 -1.867 -18.019 1.00 91.25 73 GLN A C 1
ATOM 579 O O . GLN A 1 73 ? 12.744 -2.410 -17.303 1.00 91.25 73 GLN A O 1
ATOM 584 N N . SER A 1 74 ? 14.677 -1.299 -17.510 1.00 89.88 74 SER A N 1
ATOM 585 C CA . SER A 1 74 ? 14.958 -1.244 -16.069 1.00 89.88 74 SER A CA 1
ATOM 586 C C . SER A 1 74 ? 13.871 -0.482 -15.305 1.00 89.88 74 SER A C 1
ATOM 588 O O . SER A 1 74 ? 13.354 -0.964 -14.298 1.00 89.88 74 SER A O 1
ATOM 590 N N . ARG A 1 75 ? 13.435 0.672 -15.828 1.00 90.38 75 ARG A N 1
ATOM 591 C CA . ARG A 1 75 ? 12.334 1.457 -15.247 1.00 90.38 75 ARG A CA 1
ATOM 592 C C . ARG A 1 75 ? 11.022 0.672 -15.210 1.00 90.38 75 ARG A C 1
ATOM 594 O O . ARG A 1 75 ? 10.317 0.750 -14.208 1.00 90.38 75 ARG A O 1
ATOM 601 N N . ARG A 1 76 ? 10.712 -0.095 -16.263 1.00 91.31 76 ARG A N 1
ATOM 602 C CA . ARG A 1 76 ? 9.527 -0.972 -16.304 1.00 91.31 76 ARG A CA 1
ATOM 603 C C . ARG A 1 76 ? 9.595 -2.058 -15.235 1.00 91.31 76 ARG A C 1
ATOM 605 O O . ARG A 1 76 ? 8.679 -2.135 -14.427 1.00 91.31 76 ARG A O 1
ATOM 612 N N . ARG A 1 77 ? 10.713 -2.787 -15.149 1.00 91.94 77 ARG A N 1
ATOM 613 C CA . ARG A 1 77 ? 10.915 -3.824 -14.122 1.00 91.94 77 ARG A CA 1
ATOM 614 C C . ARG A 1 77 ? 10.795 -3.260 -12.707 1.00 91.94 77 ARG A C 1
ATOM 616 O O . ARG A 1 77 ? 10.089 -3.810 -11.873 1.00 91.94 77 ARG A O 1
ATOM 623 N N . ASN A 1 78 ? 11.424 -2.116 -12.438 1.00 91.94 78 ASN A N 1
ATOM 624 C CA . ASN A 1 78 ? 11.320 -1.463 -11.131 1.00 91.94 78 ASN A CA 1
ATOM 625 C C . ASN A 1 78 ? 9.874 -1.058 -10.809 1.00 91.94 78 ASN A C 1
ATOM 627 O O . ASN A 1 78 ? 9.435 -1.177 -9.668 1.00 91.94 78 ASN A O 1
ATOM 631 N N . HIS A 1 79 ? 9.125 -0.593 -11.809 1.00 94.31 79 HIS A N 1
ATOM 632 C CA . HIS A 1 79 ? 7.718 -0.249 -11.647 1.00 94.31 79 HIS A CA 1
ATOM 633 C C . HIS A 1 79 ? 6.843 -1.481 -11.372 1.00 94.31 79 HIS A C 1
ATOM 635 O O . HIS A 1 79 ? 6.003 -1.431 -10.477 1.00 94.31 79 HIS A O 1
ATOM 641 N N . GLU A 1 80 ? 7.070 -2.587 -12.082 1.00 94.25 80 GLU A N 1
ATOM 642 C CA . GLU A 1 80 ? 6.399 -3.876 -11.859 1.00 94.25 80 GLU A CA 1
ATOM 643 C C . GLU A 1 80 ? 6.645 -4.395 -10.438 1.00 94.25 80 GLU A C 1
ATOM 645 O O . GLU A 1 80 ? 5.691 -4.727 -9.733 1.00 94.25 80 GLU A O 1
ATOM 650 N N . VAL A 1 81 ? 7.896 -4.344 -9.966 1.00 94.50 81 VAL A N 1
ATOM 651 C CA . VAL A 1 81 ? 8.247 -4.677 -8.576 1.00 94.50 81 VAL A CA 1
ATOM 652 C C . VAL A 1 81 ? 7.481 -3.786 -7.595 1.00 94.50 81 VAL A C 1
ATOM 654 O O . VAL A 1 81 ? 6.872 -4.285 -6.649 1.00 94.50 81 VAL A O 1
ATOM 657 N N . SER A 1 82 ? 7.437 -2.469 -7.819 1.00 96.00 82 SER A N 1
ATOM 658 C CA . SER A 1 82 ? 6.664 -1.570 -6.955 1.00 96.00 82 SER A CA 1
ATOM 659 C C . SER A 1 82 ? 5.160 -1.882 -6.961 1.00 96.00 82 SER A C 1
ATOM 661 O O . SER A 1 82 ? 4.515 -1.771 -5.916 1.00 96.00 82 SER A O 1
ATOM 663 N N . ILE A 1 83 ? 4.587 -2.301 -8.096 1.00 96.19 83 ILE A N 1
ATOM 664 C CA . ILE A 1 83 ? 3.188 -2.748 -8.183 1.00 96.19 83 ILE A CA 1
ATOM 665 C C . ILE A 1 83 ? 2.978 -4.031 -7.373 1.00 96.19 83 ILE A C 1
ATOM 667 O O . ILE A 1 83 ? 2.005 -4.118 -6.620 1.00 96.19 83 ILE A O 1
ATOM 671 N N . GLN A 1 84 ? 3.881 -5.006 -7.489 1.00 95.38 84 GLN A N 1
ATOM 672 C CA . GLN A 1 84 ? 3.810 -6.257 -6.736 1.00 95.38 84 GLN A CA 1
ATOM 673 C C . GLN A 1 84 ? 3.831 -5.990 -5.227 1.00 95.38 84 GLN A C 1
ATOM 675 O O . GLN A 1 84 ? 2.917 -6.418 -4.521 1.00 95.38 84 GLN A O 1
ATOM 680 N N . LEU A 1 85 ? 4.780 -5.172 -4.760 1.00 96.31 85 LEU A N 1
ATOM 681 C CA . LEU A 1 85 ? 4.866 -4.737 -3.362 1.00 96.31 85 LEU A CA 1
ATOM 682 C C . LEU A 1 85 ? 3.580 -4.040 -2.896 1.00 96.31 85 LEU A C 1
ATOM 684 O O . LEU A 1 85 ? 3.098 -4.284 -1.789 1.00 96.31 85 LEU A O 1
ATOM 688 N N . ALA A 1 86 ? 2.997 -3.181 -3.738 1.00 97.94 86 ALA A N 1
ATOM 689 C CA . ALA A 1 86 ? 1.747 -2.498 -3.420 1.00 97.94 86 ALA A CA 1
ATOM 690 C C . ALA A 1 86 ? 0.582 -3.480 -3.234 1.00 97.94 86 ALA A C 1
ATOM 692 O O . ALA A 1 86 ? -0.246 -3.287 -2.344 1.00 97.94 86 ALA A O 1
ATOM 693 N N . ASN A 1 87 ? 0.511 -4.518 -4.068 1.00 97.50 87 ASN A N 1
ATOM 694 C CA . ASN A 1 87 ? -0.540 -5.529 -4.004 1.00 97.50 87 ASN A CA 1
ATOM 695 C C . ASN A 1 87 ? -0.390 -6.426 -2.773 1.00 97.50 87 ASN A C 1
ATOM 697 O O . ASN A 1 87 ? -1.391 -6.722 -2.119 1.00 97.50 87 ASN A O 1
ATOM 701 N N . ASP A 1 88 ? 0.839 -6.795 -2.415 1.00 97.19 88 ASP A N 1
ATOM 702 C CA . ASP A 1 88 ? 1.111 -7.570 -1.205 1.00 97.19 88 ASP A CA 1
ATOM 703 C C . ASP A 1 88 ? 0.714 -6.761 0.038 1.00 97.19 88 ASP A C 1
ATOM 705 O O . ASP A 1 88 ? -0.075 -7.222 0.860 1.00 97.19 88 ASP A O 1
ATOM 709 N N . ILE A 1 89 ? 1.146 -5.501 0.138 1.00 98.19 89 ILE A N 1
ATOM 710 C CA . ILE A 1 89 ? 0.770 -4.626 1.261 1.00 98.19 89 ILE A CA 1
ATOM 711 C C . ILE A 1 89 ? -0.746 -4.394 1.313 1.00 98.19 89 ILE A C 1
ATOM 713 O O . ILE A 1 89 ? -1.317 -4.370 2.402 1.00 98.19 89 ILE A O 1
ATOM 717 N N . ALA A 1 90 ? -1.418 -4.246 0.166 1.00 98.31 90 ALA A N 1
ATOM 718 C CA . ALA A 1 90 ? -2.871 -4.096 0.119 1.00 98.31 90 ALA A CA 1
ATOM 719 C C . ALA A 1 90 ? -3.593 -5.330 0.677 1.00 98.31 90 ALA A C 1
ATOM 721 O O . ALA A 1 90 ? -4.503 -5.184 1.490 1.00 98.31 90 ALA A O 1
ATOM 722 N N . TYR A 1 91 ? -3.157 -6.533 0.298 1.00 98.19 91 TYR A N 1
ATOM 723 C CA . TYR A 1 91 ? -3.724 -7.774 0.821 1.00 98.19 91 TYR A CA 1
ATOM 724 C C . TYR A 1 91 ? -3.431 -7.953 2.316 1.00 98.19 91 TYR A C 1
ATOM 726 O O . TYR A 1 91 ? -4.321 -8.285 3.099 1.00 98.19 91 TYR A O 1
ATOM 734 N N . GLY A 1 92 ? -2.201 -7.655 2.743 1.00 98.06 92 GLY A N 1
ATOM 735 C CA . GLY A 1 92 ? -1.827 -7.660 4.155 1.00 98.06 92 GLY A CA 1
ATOM 736 C C . GLY A 1 92 ? -2.635 -6.676 4.996 1.00 98.06 92 GLY A C 1
ATOM 737 O O . GLY A 1 92 ? -2.976 -6.986 6.135 1.00 98.06 92 GLY A O 1
ATOM 738 N N . LEU A 1 93 ? -2.987 -5.513 4.439 1.00 98.38 93 LEU A N 1
ATOM 739 C CA . LEU A 1 93 ? -3.854 -4.540 5.103 1.00 98.38 93 LEU A CA 1
ATOM 740 C C . LEU A 1 93 ? -5.269 -5.089 5.295 1.00 98.38 93 LEU A C 1
ATOM 742 O O . LEU A 1 93 ? -5.844 -4.872 6.358 1.00 98.38 93 LEU A O 1
ATOM 746 N N . THR A 1 94 ? -5.810 -5.818 4.318 1.00 97.69 94 THR A N 1
ATOM 747 C CA . THR A 1 94 ? -7.096 -6.515 4.471 1.00 97.69 94 THR A CA 1
ATOM 748 C C . THR A 1 94 ? -7.029 -7.539 5.603 1.00 97.69 94 THR A C 1
ATOM 750 O O . THR A 1 94 ? -7.864 -7.502 6.498 1.00 97.69 94 THR A O 1
ATOM 753 N N . ILE A 1 95 ? -5.977 -8.365 5.658 1.00 97.69 95 ILE A N 1
ATOM 754 C CA . ILE A 1 95 ? -5.782 -9.327 6.757 1.00 97.69 95 ILE A CA 1
ATOM 755 C C . ILE A 1 95 ? -5.680 -8.617 8.117 1.00 97.69 95 ILE A C 1
ATOM 757 O O . ILE A 1 95 ? -6.292 -9.049 9.093 1.00 97.69 95 ILE A O 1
ATOM 761 N N . ALA A 1 96 ? -4.903 -7.535 8.205 1.00 97.81 96 ALA A N 1
ATOM 762 C CA . ALA A 1 96 ? -4.747 -6.759 9.437 1.00 97.81 96 ALA A CA 1
ATOM 763 C C . ALA A 1 96 ? -6.057 -6.076 9.865 1.00 97.81 96 ALA A C 1
ATOM 765 O O . ALA A 1 96 ? -6.313 -5.910 11.058 1.00 97.81 96 ALA A O 1
ATOM 766 N N . GLN A 1 97 ? -6.891 -5.686 8.900 1.00 97.38 97 GLN A N 1
ATOM 767 C CA . GLN A 1 97 ? -8.225 -5.158 9.154 1.00 97.38 97 GLN A CA 1
ATOM 768 C C . GLN A 1 97 ? -9.143 -6.236 9.731 1.00 97.38 97 GLN A C 1
ATOM 770 O O . GLN A 1 97 ? -9.797 -5.979 10.741 1.00 97.38 97 GLN A O 1
ATOM 775 N N . ASP A 1 98 ? -9.147 -7.433 9.146 1.00 97.00 98 ASP A N 1
ATOM 776 C CA . ASP A 1 98 ? -9.977 -8.556 9.597 1.00 97.00 98 ASP A CA 1
ATOM 777 C C . ASP A 1 98 ? -9.585 -9.034 11.004 1.00 97.00 98 ASP A C 1
ATOM 779 O O . ASP A 1 98 ? -10.443 -9.398 11.806 1.00 97.00 98 ASP A O 1
ATOM 783 N N . LYS A 1 99 ? -8.292 -8.964 11.343 1.00 96.81 99 LYS A N 1
ATOM 784 C CA . LYS A 1 99 ? -7.776 -9.236 12.697 1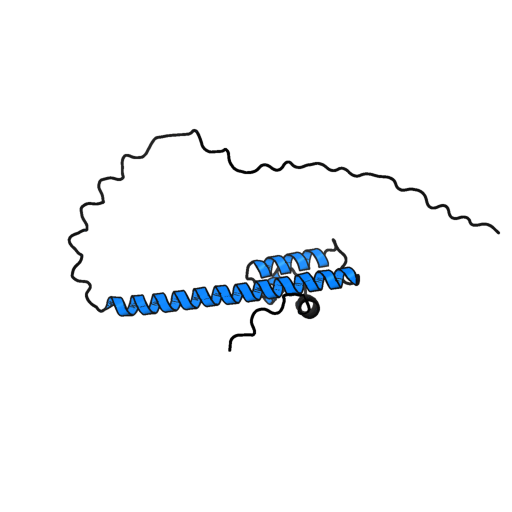.00 96.81 99 LYS A CA 1
ATOM 785 C C . LYS A 1 99 ? -8.068 -8.127 13.711 1.00 96.81 99 LYS A C 1
ATOM 787 O O . LYS A 1 99 ? -7.946 -8.349 14.911 1.00 96.81 99 LYS A O 1
ATOM 792 N N . GLY A 1 100 ? -8.435 -6.932 13.249 1.00 96.69 100 GLY A N 1
ATOM 793 C CA . GLY A 1 100 ? -8.654 -5.760 14.096 1.00 96.69 100 GLY A CA 1
ATOM 794 C C . GLY A 1 100 ? -7.388 -4.979 14.474 1.00 96.69 100 GLY A C 1
ATOM 795 O O . GLY A 1 100 ? -7.510 -3.972 15.177 1.00 96.69 100 GLY A O 1
ATOM 796 N N . ASP A 1 101 ? -6.211 -5.378 13.97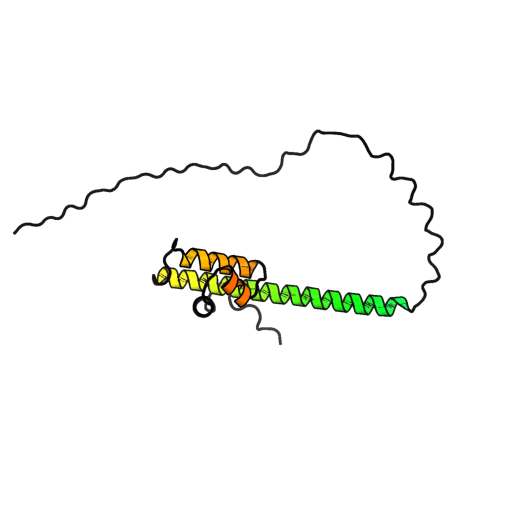6 1.00 97.19 101 ASP A N 1
ATOM 797 C CA . ASP A 1 101 ? -4.920 -4.713 14.218 1.00 97.19 101 ASP A CA 1
ATOM 798 C C . ASP A 1 101 ? -4.890 -3.304 13.602 1.00 97.19 101 ASP A C 1
ATOM 800 O O . ASP A 1 101 ? -4.397 -2.346 14.201 1.00 97.19 101 ASP A O 1
ATOM 804 N N . ILE A 1 102 ? -5.457 -3.158 12.398 1.00 97.50 102 ILE A N 1
ATOM 805 C CA . ILE A 1 102 ? -5.595 -1.872 11.704 1.00 97.50 102 ILE A CA 1
ATOM 806 C C . ILE A 1 102 ? -7.050 -1.675 11.296 1.00 97.50 102 ILE A C 1
ATOM 808 O O . ILE A 1 102 ? -7.501 -2.138 10.252 1.00 97.50 102 ILE A O 1
ATOM 812 N N . LYS A 1 103 ? -7.799 -0.926 12.102 1.00 97.31 103 LYS A N 1
ATOM 813 C CA . LYS A 1 103 ? -9.215 -0.665 11.822 1.00 97.31 103 LYS A CA 1
ATOM 814 C C . LYS A 1 103 ? -9.386 0.256 10.615 1.00 97.31 103 LYS A C 1
ATOM 816 O O . LYS A 1 103 ? -8.677 1.262 10.478 1.00 97.31 103 LYS A O 1
ATOM 821 N N . TYR A 1 104 ? -10.382 -0.054 9.790 1.00 96.62 104 TYR A N 1
ATOM 822 C CA . TYR A 1 104 ? -10.803 0.791 8.679 1.00 96.62 104 TYR A CA 1
ATOM 823 C C . TYR A 1 104 ? -11.069 2.235 9.138 1.00 96.62 104 TYR A C 1
ATOM 825 O O . TYR A 1 104 ? -11.565 2.482 10.237 1.00 96.62 104 TYR A O 1
ATOM 833 N N . GLY A 1 105 ? -10.712 3.205 8.295 1.00 94.75 105 GLY A N 1
ATOM 834 C CA . GLY A 1 105 ? -10.971 4.628 8.535 1.00 94.75 105 GLY A CA 1
ATOM 835 C C . GLY A 1 105 ? -10.011 5.326 9.507 1.00 94.75 105 GLY A C 1
ATOM 836 O O . GLY A 1 105 ? -9.973 6.560 9.507 1.00 94.75 105 GLY A O 1
ATOM 837 N N . THR A 1 106 ? -9.198 4.579 10.263 1.00 97.94 106 THR A N 1
ATOM 838 C CA . THR A 1 106 ? -8.172 5.139 11.160 1.00 97.94 106 THR A CA 1
ATOM 839 C C . THR A 1 106 ? -7.077 5.890 10.401 1.00 97.94 106 THR A C 1
ATOM 841 O O . THR A 1 106 ? -6.833 5.663 9.214 1.00 97.94 106 THR A O 1
ATOM 844 N N . THR A 1 107 ? -6.359 6.771 11.100 1.00 98.12 107 THR A N 1
ATOM 845 C CA . THR A 1 107 ? -5.208 7.485 10.531 1.00 98.12 107 THR A CA 1
ATOM 846 C C . THR A 1 107 ? -4.153 6.517 9.996 1.00 98.12 107 THR A C 1
ATOM 848 O O . THR A 1 107 ? -3.644 6.725 8.897 1.00 98.12 107 THR A O 1
ATOM 851 N N . THR A 1 108 ? -3.861 5.433 10.721 1.00 98.00 108 THR A N 1
ATOM 852 C CA . THR A 1 108 ? -2.917 4.395 10.278 1.00 98.00 108 THR A CA 1
ATOM 853 C C . THR A 1 108 ? -3.383 3.742 8.981 1.00 98.00 108 THR A C 1
ATOM 855 O O . THR A 1 108 ? -2.608 3.687 8.031 1.00 98.00 108 THR A O 1
ATOM 858 N N . TYR A 1 109 ? -4.658 3.346 8.890 1.00 98.44 109 TYR A N 1
ATOM 859 C CA . TYR A 1 109 ? -5.233 2.785 7.664 1.00 98.44 109 TYR A CA 1
ATOM 860 C C . TYR A 1 109 ? -5.052 3.726 6.465 1.00 98.44 109 TYR A C 1
ATOM 862 O O . TYR A 1 109 ? -4.539 3.325 5.421 1.00 98.44 109 TYR A O 1
ATOM 870 N N . ARG A 1 110 ? -5.403 5.009 6.626 1.00 98.69 110 ARG A N 1
ATOM 871 C CA . ARG A 1 110 ? -5.268 6.019 5.562 1.00 98.69 110 ARG A CA 1
ATOM 872 C C . ARG A 1 110 ? -3.811 6.227 5.146 1.00 98.69 110 ARG A C 1
ATOM 874 O O . ARG A 1 110 ? -3.528 6.342 3.959 1.00 98.69 110 ARG A O 1
ATOM 881 N N . LYS A 1 111 ? -2.876 6.241 6.101 1.00 98.62 111 LYS A N 1
ATOM 882 C CA . LYS A 1 111 ? -1.440 6.351 5.807 1.00 98.62 111 LYS A CA 1
ATOM 883 C C . LYS A 1 111 ? -0.925 5.140 5.023 1.00 98.62 111 LYS A C 1
ATOM 885 O O . LYS A 1 111 ? -0.183 5.322 4.062 1.00 98.62 111 LYS A O 1
ATOM 890 N N . VAL A 1 112 ? -1.355 3.925 5.369 1.00 98.69 112 VAL A N 1
ATOM 891 C CA . VAL A 1 112 ? -1.007 2.717 4.601 1.00 98.69 112 VAL A CA 1
ATOM 892 C C . VAL A 1 112 ? -1.586 2.784 3.184 1.00 98.69 112 VAL A C 1
ATOM 894 O O . VAL A 1 112 ? -0.867 2.510 2.227 1.00 98.69 112 VAL A O 1
ATOM 897 N N . GLN A 1 113 ? -2.833 3.235 3.013 1.00 98.69 113 GLN A N 1
ATOM 898 C CA . GLN A 1 113 ? -3.421 3.472 1.684 1.00 98.69 113 GLN A CA 1
ATOM 899 C C . GLN A 1 113 ? -2.596 4.473 0.858 1.00 98.69 113 GLN A C 1
ATOM 901 O O . GLN A 1 113 ? -2.327 4.242 -0.323 1.00 98.69 113 GLN A O 1
ATOM 906 N N . THR A 1 114 ? -2.104 5.546 1.483 1.00 98.69 114 THR A N 1
ATOM 907 C CA . THR A 1 114 ? -1.167 6.478 0.841 1.00 98.69 114 THR A CA 1
ATOM 908 C C . THR A 1 114 ? 0.137 5.787 0.436 1.00 98.69 114 THR A C 1
ATOM 910 O O . THR A 1 114 ? 0.621 6.013 -0.673 1.00 98.69 114 THR A O 1
ATOM 913 N N . ALA A 1 115 ? 0.705 4.923 1.283 1.00 98.75 115 ALA A N 1
ATOM 914 C CA . ALA A 1 115 ? 1.905 4.156 0.942 1.00 98.75 115 ALA A CA 1
ATOM 915 C C . ALA A 1 115 ? 1.674 3.249 -0.282 1.00 98.75 115 ALA A C 1
ATOM 917 O O . ALA A 1 115 ? 2.473 3.276 -1.217 1.00 98.75 115 ALA A O 1
ATOM 918 N N . ILE A 1 116 ? 0.548 2.527 -0.329 1.00 98.69 116 ILE A N 1
ATOM 919 C CA . ILE A 1 116 ? 0.138 1.693 -1.474 1.00 98.69 116 ILE A CA 1
ATOM 920 C C . ILE A 1 116 ? 0.026 2.541 -2.748 1.00 98.69 116 ILE A C 1
ATOM 922 O O . ILE A 1 116 ? 0.540 2.161 -3.801 1.00 98.69 116 ILE A O 1
ATOM 926 N N . HIS A 1 117 ? -0.603 3.716 -2.665 1.00 98.69 117 HIS A N 1
ATOM 927 C CA . HIS A 1 117 ? -0.724 4.628 -3.802 1.00 98.69 117 HIS A CA 1
ATOM 928 C C . HIS A 1 117 ? 0.642 5.107 -4.322 1.00 98.69 117 HIS A C 1
ATOM 930 O O . HIS A 1 117 ? 0.856 5.185 -5.532 1.00 98.69 117 HIS A O 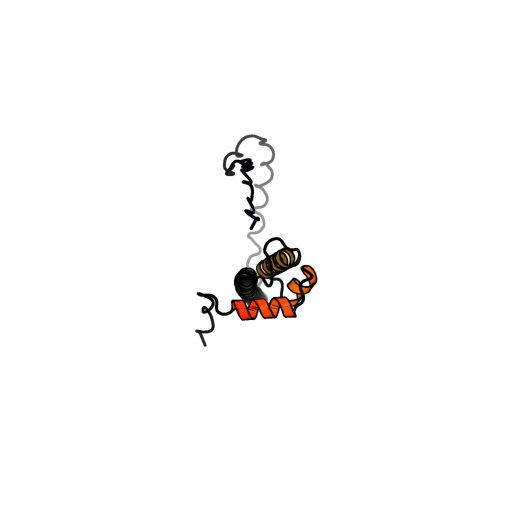1
ATOM 936 N N . LEU A 1 118 ? 1.585 5.403 -3.425 1.00 98.56 118 LEU A N 1
ATOM 937 C CA . LEU A 1 118 ? 2.944 5.805 -3.794 1.00 98.56 118 LEU A CA 1
ATOM 938 C C . LEU A 1 118 ? 3.711 4.674 -4.485 1.00 98.56 118 LEU A C 1
ATOM 940 O O . LEU A 1 118 ? 4.365 4.923 -5.497 1.00 98.56 118 LEU A O 1
ATOM 944 N N . LEU A 1 119 ? 3.600 3.445 -3.981 1.00 98.19 119 LEU A N 1
ATOM 945 C CA . LEU A 1 119 ? 4.204 2.265 -4.604 1.00 98.19 119 LEU A CA 1
ATOM 946 C C . LEU A 1 119 ? 3.638 2.031 -6.010 1.00 98.19 119 LEU A C 1
ATOM 948 O O . LEU A 1 119 ? 4.398 1.893 -6.960 1.00 98.19 119 LEU A O 1
ATOM 952 N N . ARG A 1 120 ? 2.316 2.138 -6.198 1.00 97.81 120 ARG A N 1
ATOM 953 C CA . ARG A 1 120 ? 1.690 2.058 -7.535 1.00 97.81 120 ARG A CA 1
ATOM 954 C C . ARG A 1 120 ? 2.164 3.139 -8.507 1.00 97.81 120 ARG A C 1
ATOM 956 O O . ARG A 1 120 ? 2.032 2.972 -9.710 1.00 97.81 120 ARG A O 1
ATOM 963 N N . ARG A 1 121 ? 2.731 4.242 -8.009 1.00 96.88 121 ARG A N 1
ATOM 964 C CA . ARG A 1 121 ? 3.375 5.290 -8.818 1.00 96.88 121 ARG A CA 1
ATOM 965 C C . ARG A 1 121 ? 4.863 5.033 -9.085 1.00 96.88 121 ARG A C 1
ATOM 967 O O . ARG A 1 121 ? 5.532 5.901 -9.634 1.00 96.88 121 ARG A O 1
ATOM 974 N N . GLY A 1 122 ? 5.391 3.872 -8.701 1.00 95.75 122 GLY A N 1
ATOM 975 C CA . GLY A 1 122 ? 6.803 3.519 -8.849 1.00 95.75 122 GLY A CA 1
ATOM 976 C C . GLY A 1 122 ? 7.706 4.071 -7.746 1.00 95.75 122 GLY A C 1
ATOM 977 O O . GLY A 1 122 ? 8.922 4.098 -7.917 1.00 95.75 122 GLY A O 1
ATOM 978 N N . ALA A 1 123 ? 7.157 4.529 -6.614 1.00 96.31 123 ALA A N 1
ATOM 979 C CA . ALA A 1 123 ? 8.009 4.798 -5.460 1.00 96.31 123 ALA A CA 1
ATOM 980 C C . ALA A 1 123 ? 8.619 3.482 -4.950 1.00 96.31 123 ALA A C 1
ATOM 982 O O . ALA A 1 123 ? 7.971 2.435 -4.965 1.00 96.31 123 ALA A O 1
ATOM 983 N N . GLY A 1 124 ? 9.855 3.544 -4.455 1.00 95.38 124 GLY A N 1
ATOM 984 C CA . GLY A 1 124 ? 10.433 2.454 -3.670 1.00 95.38 124 GLY A CA 1
ATOM 985 C C . GLY A 1 124 ? 9.817 2.383 -2.270 1.00 95.38 124 GLY A C 1
ATOM 986 O O . GLY A 1 124 ? 9.213 3.351 -1.797 1.00 95.38 124 GLY A O 1
ATOM 987 N N . LEU A 1 125 ? 10.021 1.262 -1.580 1.00 96.69 125 LEU A N 1
ATOM 988 C CA . LEU A 1 125 ? 9.438 1.002 -0.261 1.00 96.69 125 LEU A CA 1
ATOM 989 C C . LEU A 1 125 ? 9.857 2.038 0.800 1.00 96.69 125 LEU A C 1
ATOM 991 O O . LEU A 1 125 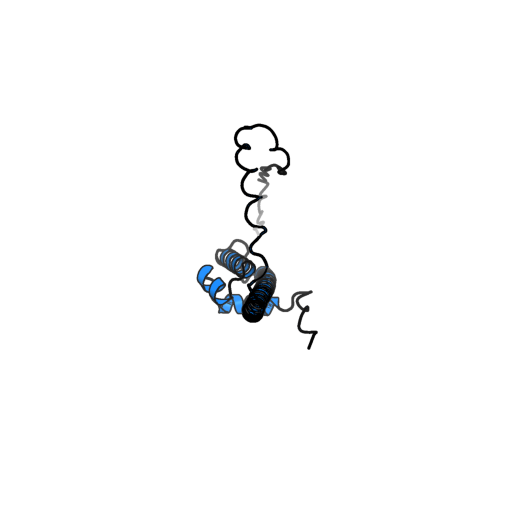? 9.009 2.554 1.526 1.00 96.69 125 LEU A O 1
ATOM 995 N N . ASP A 1 126 ? 11.128 2.452 0.813 1.00 97.56 126 ASP A N 1
ATOM 996 C CA . ASP A 1 126 ? 11.609 3.547 1.672 1.00 97.56 126 ASP A CA 1
ATOM 997 C C . ASP A 1 126 ? 10.989 4.899 1.318 1.00 97.56 126 ASP A C 1
ATOM 999 O O . ASP A 1 126 ? 10.634 5.690 2.194 1.00 97.56 126 ASP A O 1
ATOM 1003 N N . GLY A 1 127 ? 10.830 5.171 0.021 1.00 97.50 127 GLY A N 1
ATOM 1004 C CA . GLY A 1 127 ? 10.184 6.389 -0.457 1.00 97.50 127 GLY A CA 1
ATOM 1005 C C . GLY A 1 127 ? 8.717 6.449 -0.035 1.00 97.50 127 GLY A C 1
ATOM 1006 O O . GLY A 1 127 ? 8.250 7.495 0.417 1.00 97.50 127 GLY A O 1
ATOM 1007 N N . ALA A 1 128 ? 8.007 5.324 -0.131 1.00 98.25 128 ALA A N 1
ATOM 1008 C CA . ALA A 1 128 ? 6.630 5.187 0.319 1.00 98.25 128 ALA A CA 1
ATOM 1009 C C . ALA A 1 128 ? 6.508 5.334 1.842 1.00 98.25 128 ALA A C 1
ATOM 1011 O O . ALA A 1 128 ? 5.666 6.108 2.298 1.00 98.25 128 ALA A O 1
ATOM 1012 N N . SER A 1 129 ? 7.373 4.676 2.621 1.00 98.50 129 SER A N 1
ATOM 1013 C CA . SER A 1 129 ? 7.420 4.795 4.086 1.00 98.50 129 SER A CA 1
ATOM 1014 C C . SER A 1 129 ? 7.594 6.251 4.524 1.00 98.50 129 SER A C 1
ATOM 1016 O O . SER A 1 129 ? 6.737 6.795 5.225 1.00 98.50 129 SER A O 1
ATOM 1018 N N . ARG A 1 130 ? 8.639 6.928 4.027 1.00 98.44 130 ARG A N 1
ATOM 1019 C CA . ARG A 1 130 ? 8.943 8.314 4.416 1.00 98.44 130 ARG A CA 1
ATOM 1020 C C . ARG A 1 130 ? 7.809 9.279 4.079 1.00 98.44 130 ARG A C 1
ATOM 1022 O O . ARG A 1 130 ? 7.428 10.092 4.911 1.00 98.44 130 ARG A O 1
ATOM 1029 N N . ARG A 1 131 ? 7.255 9.188 2.866 1.00 98.31 131 ARG A N 1
ATOM 1030 C CA . ARG A 1 131 ? 6.228 10.124 2.370 1.00 98.31 131 ARG A CA 1
ATOM 1031 C C . ARG A 1 131 ? 4.843 9.886 2.970 1.00 98.31 131 ARG A C 1
ATOM 1033 O O . ARG A 1 131 ? 4.071 10.830 3.085 1.00 98.31 131 ARG A O 1
ATOM 1040 N N . SER A 1 132 ? 4.512 8.645 3.321 1.00 98.12 132 SER A N 1
ATOM 1041 C CA . SER A 1 132 ? 3.240 8.310 3.979 1.00 98.12 132 SER A CA 1
ATOM 1042 C C . SER A 1 132 ? 3.291 8.471 5.502 1.00 98.12 132 SER A C 1
ATOM 1044 O O . SER A 1 132 ? 2.247 8.515 6.156 1.00 98.12 132 SER A O 1
ATOM 1046 N N . GLY A 1 133 ? 4.495 8.545 6.080 1.00 98.19 133 GLY A N 1
ATOM 1047 C CA . GLY A 1 133 ? 4.697 8.535 7.526 1.00 98.19 133 GLY A CA 1
ATOM 1048 C C . GLY A 1 133 ? 4.309 7.200 8.166 1.00 98.19 133 GLY A C 1
ATOM 1049 O O . GLY A 1 133 ? 3.906 7.183 9.332 1.00 98.19 133 GLY A O 1
ATOM 1050 N N . VAL A 1 134 ? 4.367 6.107 7.397 1.00 98.31 134 VAL A N 1
ATOM 1051 C CA . VAL A 1 134 ? 4.192 4.733 7.883 1.00 98.31 134 VAL A CA 1
ATOM 1052 C C . VAL A 1 134 ? 5.568 4.143 8.192 1.00 98.31 134 VAL A C 1
ATOM 1054 O O . VAL A 1 134 ? 6.437 4.176 7.317 1.00 98.31 134 VAL A O 1
ATOM 1057 N N . PRO A 1 135 ? 5.792 3.574 9.390 1.00 98.25 135 PRO A N 1
ATOM 1058 C CA . PRO A 1 135 ? 7.043 2.896 9.714 1.00 98.25 135 PRO A CA 1
ATOM 1059 C C . PRO A 1 135 ? 7.351 1.765 8.730 1.00 98.25 135 PRO A C 1
ATOM 1061 O O . PRO A 1 135 ? 6.459 0.990 8.379 1.00 98.25 135 PRO A O 1
ATOM 1064 N N . ARG A 1 136 ? 8.622 1.633 8.335 1.00 97.88 136 ARG A N 1
ATOM 1065 C CA . ARG A 1 136 ? 9.075 0.576 7.419 1.00 97.88 136 ARG A CA 1
ATOM 1066 C C . ARG A 1 136 ? 8.680 -0.818 7.917 1.00 97.88 136 ARG A C 1
ATOM 1068 O O . ARG A 1 136 ? 8.066 -1.562 7.165 1.00 97.88 136 ARG A O 1
ATOM 1075 N N . ASN A 1 137 ? 8.877 -1.086 9.209 1.00 98.06 137 ASN A N 1
ATOM 1076 C CA . ASN A 1 137 ? 8.508 -2.359 9.835 1.00 98.06 137 ASN A CA 1
ATOM 1077 C C . ASN A 1 137 ? 7.021 -2.705 9.668 1.00 98.06 137 ASN A C 1
ATOM 1079 O O . ASN A 1 137 ? 6.690 -3.870 9.479 1.00 98.06 137 ASN A O 1
ATOM 1083 N N . LEU A 1 138 ? 6.121 -1.714 9.716 1.00 98.19 138 LEU A N 1
ATOM 1084 C CA . LEU A 1 138 ? 4.693 -1.966 9.514 1.00 98.19 138 LEU A CA 1
ATOM 1085 C C . LEU A 1 138 ? 4.412 -2.356 8.057 1.00 98.19 138 LEU A C 1
ATOM 1087 O O . LEU A 1 138 ? 3.648 -3.282 7.810 1.00 98.19 138 LEU A O 1
ATOM 1091 N N . LEU A 1 139 ? 5.050 -1.693 7.088 1.00 98.38 139 LEU A N 1
ATOM 1092 C CA . LEU A 1 139 ? 4.925 -2.079 5.679 1.00 98.38 139 LEU A CA 1
ATOM 1093 C C . LEU A 1 139 ? 5.501 -3.475 5.422 1.00 98.38 139 LEU A C 1
ATOM 1095 O O . LEU A 1 139 ? 4.879 -4.245 4.696 1.00 98.38 139 LEU A O 1
ATOM 1099 N N . ASP A 1 140 ? 6.627 -3.823 6.047 1.00 98.06 140 ASP A N 1
ATOM 1100 C CA . ASP A 1 140 ? 7.230 -5.152 5.916 1.00 98.06 140 ASP A CA 1
ATOM 1101 C C . ASP A 1 140 ? 6.319 -6.244 6.510 1.00 98.06 140 ASP A C 1
ATOM 1103 O O . ASP A 1 140 ? 6.129 -7.288 5.891 1.00 98.06 140 ASP A O 1
ATOM 1107 N N . GLN A 1 141 ? 5.680 -5.991 7.659 1.00 98.06 141 GLN A N 1
ATOM 1108 C CA . GLN A 1 141 ? 4.689 -6.901 8.251 1.00 98.06 141 GLN A CA 1
ATOM 1109 C C . GLN A 1 141 ? 3.476 -7.108 7.337 1.00 98.06 141 GLN A C 1
ATOM 1111 O O . GLN A 1 141 ? 3.044 -8.241 7.116 1.00 98.06 141 GLN A O 1
ATOM 1116 N N . LEU A 1 142 ? 2.929 -6.022 6.781 1.00 98.06 142 LEU A N 1
ATOM 1117 C CA . LEU A 1 142 ? 1.812 -6.098 5.839 1.00 98.06 142 LEU A CA 1
ATOM 1118 C C . LEU A 1 142 ? 2.219 -6.851 4.568 1.00 98.06 142 LEU A C 1
ATOM 1120 O O . LEU A 1 142 ? 1.485 -7.720 4.113 1.00 98.06 142 LEU A O 1
ATOM 1124 N N . MET A 1 143 ? 3.410 -6.585 4.036 1.00 97.31 143 MET A N 1
ATOM 1125 C CA . MET A 1 143 ? 3.952 -7.297 2.882 1.00 97.31 143 MET A CA 1
ATOM 1126 C C . MET A 1 143 ? 4.087 -8.801 3.156 1.00 97.31 143 MET A C 1
ATOM 1128 O O . MET A 1 143 ? 3.618 -9.602 2.355 1.00 97.31 143 MET A O 1
ATOM 1132 N N . GLN A 1 144 ? 4.644 -9.203 4.303 1.00 96.12 144 GLN A N 1
ATOM 1133 C CA . GLN A 1 144 ? 4.775 -10.617 4.686 1.00 96.12 144 GLN A CA 1
ATOM 1134 C C . GLN A 1 144 ? 3.419 -11.326 4.806 1.00 96.12 144 GLN A C 1
ATOM 1136 O O . GLN A 1 144 ? 3.271 -12.466 4.367 1.00 96.12 144 GLN A O 1
ATOM 1141 N N . MET A 1 145 ? 2.403 -10.657 5.363 1.00 95.62 145 MET A N 1
ATOM 1142 C CA . MET A 1 145 ? 1.032 -11.185 5.368 1.00 95.62 145 MET A CA 1
ATOM 1143 C C . MET A 1 145 ? 0.441 -11.258 3.950 1.00 95.62 145 MET A C 1
ATOM 1145 O O . MET A 1 145 ? -0.311 -12.178 3.633 1.00 95.62 145 MET A O 1
ATOM 1149 N N . GLY A 1 146 ? 0.822 -10.303 3.104 1.00 95.31 146 GLY A N 1
ATOM 1150 C CA . GLY A 1 146 ? 0.419 -10.120 1.717 1.00 95.31 146 GLY A CA 1
ATOM 1151 C C . GLY A 1 146 ? 0.906 -11.162 0.720 1.00 95.31 146 GLY A C 1
ATOM 1152 O O . GLY A 1 146 ? 0.176 -11.517 -0.201 1.00 95.31 146 GLY A O 1
ATOM 1153 N N . GLN A 1 147 ? 2.124 -11.669 0.911 1.00 91.88 147 GLN A N 1
ATOM 1154 C CA . GLN A 1 147 ? 2.812 -12.564 -0.032 1.00 91.88 147 GLN A CA 1
ATOM 1155 C C . GLN A 1 147 ? 2.050 -13.864 -0.322 1.00 91.88 147 GLN A C 1
ATOM 1157 O O . GLN A 1 147 ? 2.232 -14.473 -1.371 1.00 91.88 147 GLN A O 1
ATOM 1162 N N . LYS A 1 148 ? 1.165 -14.287 0.587 1.00 87.00 148 LYS A N 1
ATOM 1163 C CA . LYS A 1 148 ? 0.330 -15.488 0.426 1.00 87.00 148 LYS A CA 1
ATOM 1164 C C . LYS A 1 148 ? -0.949 -15.239 -0.380 1.00 87.00 148 LYS A C 1
ATOM 1166 O O . LYS A 1 148 ? -1.827 -16.102 -0.398 1.00 87.00 148 LYS A O 1
ATOM 1171 N N . ARG A 1 149 ? -1.104 -14.069 -1.007 1.00 87.75 149 ARG A N 1
ATOM 1172 C CA . ARG A 1 149 ? -2.296 -13.762 -1.803 1.00 87.75 149 ARG A CA 1
ATOM 1173 C C . ARG A 1 149 ? -2.406 -14.699 -3.015 1.00 87.75 149 ARG A C 1
ATOM 1175 O O . ARG A 1 149 ? -1.397 -14.992 -3.664 1.00 87.75 149 ARG A O 1
ATOM 1182 N N . PRO A 1 150 ? -3.622 -15.143 -3.373 1.00 82.25 150 PRO A N 1
ATOM 1183 C CA . PRO A 1 150 ? -3.829 -15.868 -4.620 1.00 82.25 150 PRO A CA 1
ATOM 1184 C C . PRO A 1 150 ? -3.375 -14.998 -5.804 1.00 82.25 150 PRO A C 1
ATOM 1186 O O . PRO A 1 150 ? -3.626 -13.792 -5.838 1.00 82.25 150 PRO A O 1
ATOM 1189 N N . GLY A 1 151 ? -2.652 -15.596 -6.753 1.00 78.56 151 GLY A N 1
ATOM 1190 C CA . GLY A 1 151 ? -2.082 -14.868 -7.892 1.00 78.56 151 GLY A CA 1
ATOM 1191 C C . GLY A 1 151 ? -0.855 -14.001 -7.565 1.00 78.56 151 GLY A C 1
ATOM 1192 O O . GLY A 1 151 ? -0.534 -13.096 -8.331 1.00 78.56 151 GLY A O 1
ATOM 1193 N N . ALA A 1 152 ? -0.173 -14.227 -6.435 1.00 75.38 152 ALA A N 1
ATOM 1194 C CA . ALA A 1 152 ? 1.171 -13.681 -6.195 1.00 75.38 152 ALA A CA 1
ATOM 1195 C C . ALA A 1 152 ? 2.254 -14.365 -7.048 1.00 75.38 152 ALA A C 1
ATOM 1197 O O . ALA A 1 152 ? 3.290 -13.765 -7.316 1.00 75.38 152 ALA A O 1
ATOM 1198 N N . LEU A 1 153 ? 2.005 -15.608 -7.473 1.00 66.88 153 LEU A N 1
ATOM 1199 C CA . LEU A 1 153 ? 2.911 -16.417 -8.284 1.00 66.88 153 LEU A CA 1
ATOM 1200 C C . LEU A 1 153 ? 2.734 -16.109 -9.772 1.00 66.88 153 LEU A C 1
ATOM 1202 O O . LEU A 1 153 ? 2.055 -16.850 -10.477 1.00 66.88 153 LEU A O 1
ATOM 1206 N N . ILE A 1 154 ? 3.350 -15.028 -10.237 1.00 57.34 154 ILE A N 1
ATOM 1207 C CA . ILE A 1 154 ? 3.809 -14.900 -11.623 1.00 57.34 154 ILE A CA 1
ATOM 1208 C C . ILE A 1 154 ? 5.205 -14.252 -11.528 1.00 57.34 154 ILE A C 1
ATOM 1210 O O . ILE A 1 154 ? 5.343 -13.231 -10.861 1.00 57.34 154 ILE A O 1
ATOM 1214 N N . ASP A 1 155 ? 6.210 -14.901 -12.128 1.00 56.12 155 ASP A N 1
ATOM 1215 C CA . ASP A 1 155 ? 7.614 -14.467 -12.316 1.00 56.12 155 ASP A CA 1
ATOM 1216 C C . ASP A 1 155 ? 8.701 -14.856 -11.288 1.00 56.12 155 ASP A C 1
ATOM 1218 O O . ASP A 1 155 ? 9.557 -14.057 -10.915 1.00 56.12 155 ASP A O 1
ATOM 1222 N N . HIS A 1 156 ? 8.778 -16.151 -10.959 1.00 46.19 156 HIS A N 1
ATOM 1223 C CA . HIS A 1 156 ? 10.085 -16.834 -10.811 1.00 46.19 156 HIS A CA 1
ATOM 1224 C C . HIS A 1 156 ? 10.236 -18.044 -11.752 1.00 46.19 156 HIS A C 1
ATOM 1226 O O . HIS A 1 156 ? 11.124 -18.865 -11.566 1.00 46.19 156 HIS A O 1
ATOM 1232 N N . VAL A 1 157 ? 9.379 -18.173 -12.768 1.00 44.81 157 VAL A N 1
ATOM 1233 C CA . VAL A 1 157 ? 9.540 -19.187 -13.818 1.00 44.81 157 VAL A CA 1
ATOM 1234 C C . VAL A 1 157 ? 9.913 -18.455 -15.091 1.00 44.81 157 VAL A C 1
ATOM 1236 O O . VAL A 1 157 ? 9.032 -18.013 -15.817 1.00 44.81 157 VAL A O 1
ATOM 1239 N N . LEU A 1 158 ? 11.214 -18.255 -15.266 1.00 40.41 158 LEU A N 1
ATOM 1240 C CA . LEU A 1 158 ? 11.978 -18.309 -16.512 1.00 40.41 158 LEU A CA 1
ATOM 1241 C C . LEU A 1 158 ? 13.422 -17.964 -16.114 1.00 40.41 158 LEU A C 1
ATOM 1243 O O . LEU A 1 158 ? 13.795 -16.791 -16.044 1.00 40.41 158 LEU A O 1
ATOM 1247 N N . ASP A 1 159 ? 14.157 -19.020 -15.753 1.00 39.25 159 ASP A N 1
ATOM 1248 C CA . ASP A 1 159 ? 15.624 -19.061 -15.762 1.00 39.25 159 ASP A CA 1
ATOM 1249 C C . ASP A 1 159 ? 16.169 -18.798 -17.179 1.00 39.25 159 ASP A C 1
ATOM 1251 O O . ASP A 1 159 ? 15.501 -19.216 -18.160 1.00 39.25 159 ASP A O 1
#

Organism: Gloeothece verrucosa (strain PCC 7822) (NCBI:txid497965)

Radius of gyration: 29.22 Å; chains: 1; bounding box: 66×51×93 Å

Sequence (159 aa):
MLKHLTWQLNAIGFLFTGIVLANPTQALLAKNAHDHDILLKSSLLDYQNRTRVSLIDKKNLKTENLAHLSETQSRRRNHEVSIQLANDIAYGLTIAQDKGDIKYGTTTYRKVQTAIHLLRRGAGLDGASRRSGVPRNLLDQLMQMGQKRPGALIDHVLD

pLDDT: mean 72.74, std 24.66, range [38.75, 98.75]